Protein AF-A0A537KUT8-F1 (afdb_monomer_lite)

Structure (mmCIF, N/CA/C/O backbone):
data_AF-A0A537KUT8-F1
#
_entry.id   AF-A0A537KUT8-F1
#
loop_
_atom_site.group_PDB
_atom_site.id
_atom_site.type_symbol
_atom_site.label_atom_id
_atom_site.label_alt_id
_atom_site.label_comp_id
_atom_site.label_asym_id
_atom_site.label_entity_id
_atom_site.label_seq_id
_atom_site.pdbx_PDB_ins_code
_atom_site.Cartn_x
_atom_site.Cartn_y
_atom_site.Cartn_z
_atom_site.occupancy
_atom_site.B_iso_or_equiv
_atom_site.auth_seq_id
_atom_site.auth_comp_id
_atom_site.auth_asym_id
_atom_site.auth_atom_id
_atom_site.pdbx_PDB_model_num
ATOM 1 N N . MET A 1 1 ? -24.684 -58.514 -61.630 1.00 40.03 1 MET A N 1
ATOM 2 C CA . MET A 1 1 ? -23.338 -59.101 -61.476 1.00 40.03 1 MET A CA 1
ATOM 3 C C . MET A 1 1 ? -22.387 -57.940 -61.715 1.00 40.03 1 MET A C 1
ATOM 5 O O . MET A 1 1 ? -22.403 -57.429 -62.816 1.00 40.03 1 MET A O 1
ATOM 9 N N . ASP A 1 2 ? -21.699 -57.330 -60.767 1.00 34.03 2 ASP A N 1
ATOM 10 C CA . ASP A 1 2 ? -21.238 -57.730 -59.445 1.00 34.03 2 ASP A CA 1
ATOM 11 C C . ASP A 1 2 ? -21.016 -56.452 -58.604 1.00 34.03 2 ASP A C 1
ATOM 13 O O . ASP A 1 2 ? -20.921 -55.340 -59.123 1.00 34.03 2 ASP A O 1
ATOM 17 N N . SER A 1 3 ? -21.021 -56.663 -57.299 1.00 41.09 3 SER A N 1
ATOM 18 C CA . SER A 1 3 ? -20.908 -55.769 -56.159 1.00 41.09 3 SER A CA 1
ATOM 19 C C . SER A 1 3 ? -19.568 -55.018 -56.100 1.00 41.09 3 SER A C 1
ATOM 21 O O . SER A 1 3 ? -18.525 -55.561 -56.444 1.00 41.09 3 SER A O 1
ATOM 23 N N . GLY A 1 4 ? -19.564 -53.790 -55.570 1.00 32.56 4 GLY A N 1
ATOM 24 C CA . GLY A 1 4 ? -18.343 -53.022 -55.299 1.00 32.56 4 GLY A CA 1
ATOM 25 C C . GLY A 1 4 ? -18.516 -52.147 -54.063 1.00 32.56 4 GLY A C 1
ATOM 26 O O . GLY A 1 4 ? -19.099 -51.069 -54.119 1.00 32.56 4 GLY A O 1
ATOM 27 N N . ALA A 1 5 ? -18.064 -52.665 -52.924 1.00 37.97 5 ALA A N 1
ATOM 28 C CA . ALA A 1 5 ? -18.338 -52.169 -51.585 1.00 37.97 5 ALA A CA 1
ATOM 29 C C . ALA A 1 5 ? -17.769 -50.765 -51.290 1.00 37.97 5 ALA A C 1
ATOM 31 O O . ALA A 1 5 ? -16.597 -50.461 -51.507 1.00 37.97 5 ALA A O 1
ATOM 32 N N . SER A 1 6 ? -18.625 -49.936 -50.689 1.00 40.06 6 SER A N 1
ATOM 33 C CA . SER A 1 6 ? -18.338 -48.617 -50.123 1.00 40.06 6 SER A CA 1
ATOM 34 C C . SER A 1 6 ? -17.366 -48.712 -48.935 1.00 40.06 6 SER A C 1
ATOM 36 O O . SER A 1 6 ? -17.772 -48.998 -47.806 1.00 40.06 6 SER A O 1
ATOM 38 N N . HIS A 1 7 ? -16.091 -48.389 -49.156 1.00 36.56 7 HIS A N 1
ATOM 39 C CA . HIS A 1 7 ? -15.106 -48.204 -48.090 1.00 36.56 7 HIS A CA 1
ATOM 40 C C . HIS A 1 7 ? -15.161 -46.759 -47.559 1.00 36.56 7 HIS A C 1
ATOM 42 O O . HIS A 1 7 ? -14.507 -45.854 -48.080 1.00 36.56 7 HIS A O 1
ATOM 48 N N . ARG A 1 8 ? -15.975 -46.517 -46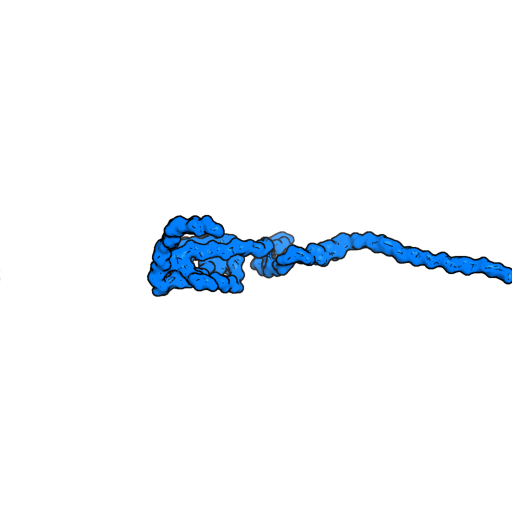.521 1.00 38.88 8 ARG A N 1
ATOM 49 C CA . ARG A 1 8 ? -15.991 -45.233 -45.798 1.00 38.88 8 ARG A CA 1
ATOM 50 C C . ARG A 1 8 ? -14.663 -45.059 -45.055 1.00 38.88 8 ARG A C 1
ATOM 52 O O . ARG A 1 8 ? -14.430 -45.715 -44.040 1.00 38.88 8 ARG A O 1
ATOM 59 N N . ARG A 1 9 ? -13.799 -44.166 -45.550 1.00 34.84 9 ARG A N 1
ATOM 60 C CA . ARG A 1 9 ? -12.588 -43.722 -44.841 1.00 34.84 9 ARG A CA 1
ATOM 61 C C . ARG A 1 9 ? -13.000 -43.090 -43.510 1.00 34.84 9 ARG A C 1
ATOM 63 O O . ARG A 1 9 ? -13.757 -42.123 -43.490 1.00 34.84 9 ARG A O 1
ATOM 70 N N . ARG A 1 10 ? -12.508 -43.642 -42.399 1.00 39.94 10 ARG A N 1
ATOM 71 C CA . ARG A 1 10 ? -12.588 -42.994 -41.085 1.00 39.94 10 ARG A CA 1
ATOM 72 C C . ARG A 1 10 ? -11.737 -41.719 -41.145 1.00 39.94 10 ARG A C 1
ATOM 74 O O . ARG A 1 10 ? -10.579 -41.827 -41.553 1.00 39.94 10 ARG A O 1
ATOM 81 N N . PRO A 1 11 ? -12.256 -40.536 -40.781 1.00 34.25 11 PRO A N 1
ATOM 82 C CA . PRO A 1 11 ? -11.412 -39.359 -40.674 1.00 34.25 11 PRO A CA 1
ATOM 83 C C . PRO A 1 11 ? -10.374 -39.608 -39.577 1.00 34.25 11 PRO A C 1
ATOM 85 O O . PRO A 1 11 ? -10.706 -40.025 -38.465 1.00 34.25 11 PRO A O 1
ATOM 88 N N . GLY A 1 12 ? -9.105 -39.435 -39.948 1.00 35.31 12 GLY A N 1
ATOM 89 C CA . GLY A 1 12 ? -7.967 -39.587 -39.058 1.00 35.31 12 GLY A CA 1
ATOM 90 C C . GLY A 1 12 ? -8.103 -38.669 -37.851 1.00 35.31 12 GLY A C 1
ATOM 91 O O . GLY A 1 12 ? -8.516 -37.517 -37.965 1.00 35.31 12 GLY A O 1
ATOM 92 N N . ARG A 1 13 ? -7.754 -39.210 -36.685 1.00 45.78 13 ARG A N 1
ATOM 93 C CA . 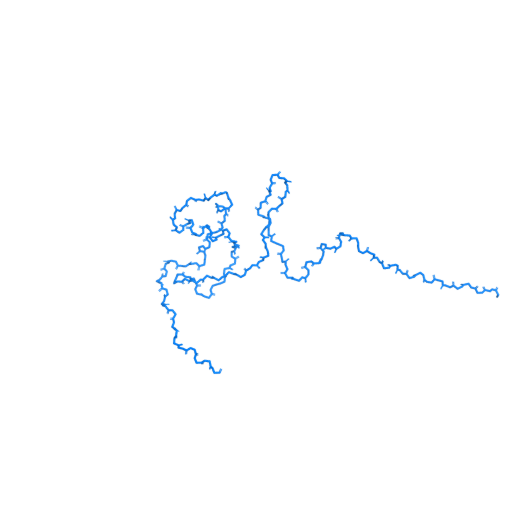ARG A 1 13 ? -7.538 -38.465 -35.449 1.00 45.78 13 ARG A CA 1
ATOM 94 C C . ARG A 1 13 ? -6.460 -37.418 -35.733 1.00 45.78 13 ARG A C 1
ATOM 96 O O . ARG A 1 13 ? -5.291 -37.773 -35.850 1.00 45.78 13 ARG A O 1
ATOM 103 N N . ALA A 1 14 ? -6.872 -36.165 -35.911 1.00 40.41 14 ALA A N 1
ATOM 104 C CA . ALA A 1 14 ? -5.956 -35.043 -36.025 1.00 40.41 14 ALA A CA 1
ATOM 105 C C . ALA A 1 14 ? -5.105 -35.005 -34.749 1.00 40.41 14 ALA A C 1
ATOM 107 O O . ALA A 1 14 ? -5.627 -34.866 -33.642 1.00 40.41 14 ALA A O 1
ATOM 108 N N . LEU A 1 15 ? -3.801 -35.221 -34.906 1.00 44.81 15 LEU A N 1
ATOM 109 C CA . LEU A 1 15 ? -2.817 -34.838 -33.906 1.00 44.81 15 LEU A CA 1
ATOM 110 C C . LEU A 1 15 ? -2.853 -33.312 -33.870 1.00 44.81 15 LEU A C 1
ATOM 112 O O . LEU A 1 15 ? -2.551 -32.673 -34.877 1.00 44.81 15 LEU A O 1
ATOM 116 N N . ALA A 1 16 ? -3.315 -32.755 -32.753 1.00 38.66 16 ALA A N 1
ATOM 117 C CA . ALA A 1 16 ? -3.291 -31.321 -32.520 1.00 38.66 16 ALA A CA 1
ATOM 118 C C . ALA A 1 16 ? -1.849 -30.830 -32.708 1.00 38.66 16 ALA A C 1
ATOM 120 O O . ALA A 1 16 ? -0.928 -31.342 -32.074 1.00 38.66 16 ALA A O 1
ATOM 121 N N . SER A 1 17 ? -1.651 -29.898 -33.635 1.00 44.44 17 SER A N 1
ATOM 122 C CA . SER A 1 17 ? -0.387 -29.183 -33.787 1.00 44.44 17 SER A CA 1
ATOM 123 C C . SER A 1 17 ? -0.104 -28.369 -32.524 1.00 44.44 17 SER A C 1
ATOM 125 O O . SER A 1 17 ? -1.044 -27.837 -31.939 1.00 44.44 17 SER A O 1
ATOM 127 N N . ASP A 1 18 ? 1.168 -28.190 -32.164 1.00 42.66 18 ASP A N 1
ATOM 128 C CA . ASP A 1 18 ? 1.631 -27.429 -30.984 1.00 42.66 18 ASP A CA 1
ATOM 129 C C . ASP A 1 18 ? 1.043 -26.004 -30.847 1.00 42.66 18 ASP A C 1
ATOM 131 O O . ASP A 1 18 ? 1.073 -25.424 -29.764 1.00 42.66 18 ASP A O 1
ATOM 135 N N . GLY A 1 19 ? 0.444 -25.444 -31.906 1.00 43.22 19 GLY A N 1
ATOM 136 C CA . GLY A 1 19 ? -0.304 -24.181 -31.865 1.00 43.22 19 GLY A CA 1
ATOM 137 C C . GLY A 1 19 ? -1.676 -24.241 -31.174 1.00 43.22 19 GLY A C 1
ATOM 138 O O . GLY A 1 19 ? -2.221 -23.197 -30.829 1.00 43.22 19 GLY A O 1
ATOM 139 N N . ASP A 1 20 ? -2.232 -25.429 -30.926 1.00 40.38 20 ASP A N 1
ATOM 140 C CA . ASP A 1 20 ? -3.570 -25.610 -30.333 1.00 40.38 20 ASP A CA 1
ATOM 141 C C . ASP A 1 20 ? -3.547 -25.551 -28.787 1.00 40.38 20 ASP A C 1
ATOM 143 O O . ASP A 1 20 ? -4.580 -25.514 -28.115 1.00 40.38 20 ASP A O 1
ATOM 147 N N . LEU A 1 21 ? -2.347 -25.497 -28.192 1.00 44.22 21 LEU A N 1
ATOM 148 C CA . LEU A 1 21 ? -2.153 -25.398 -26.741 1.00 44.22 21 LEU A CA 1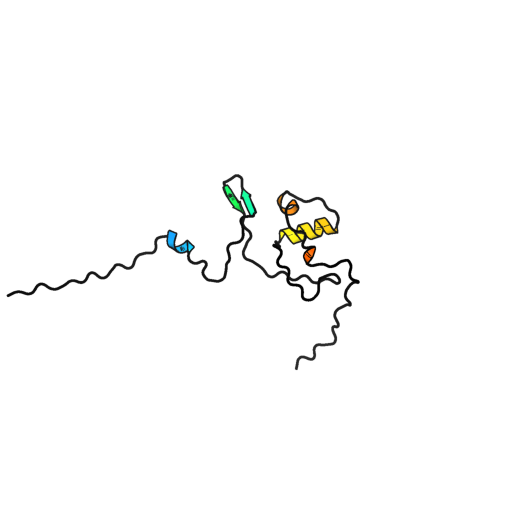
ATOM 149 C C . LEU A 1 21 ? -2.361 -23.974 -26.201 1.00 44.22 21 LEU A C 1
ATOM 151 O O . LEU A 1 21 ? -2.592 -23.806 -25.003 1.00 44.22 21 LEU A O 1
ATOM 155 N N . HIS A 1 22 ? -2.384 -22.953 -27.066 1.00 44.78 22 HIS A N 1
ATOM 156 C CA . HIS A 1 22 ? -2.707 -21.573 -26.673 1.00 44.78 22 HIS A CA 1
ATOM 157 C C . HIS A 1 22 ? -4.170 -21.393 -26.226 1.00 44.78 22 HIS A C 1
ATOM 159 O O . HIS A 1 22 ? -4.525 -20.362 -25.658 1.00 44.78 22 HIS A O 1
ATOM 165 N N . HIS A 1 23 ? -5.028 -22.396 -26.434 1.00 38.50 23 HIS A N 1
ATOM 166 C CA . HIS A 1 23 ? -6.448 -22.352 -26.075 1.00 38.50 23 HIS A CA 1
ATOM 167 C C . HIS A 1 23 ? -6.777 -23.058 -24.747 1.00 38.50 23 HIS A C 1
ATOM 169 O O . HIS A 1 23 ? -7.924 -23.017 -24.289 1.00 38.50 23 HIS A O 1
ATOM 175 N N . LEU A 1 24 ? -5.780 -23.664 -24.084 1.00 43.00 24 LEU A N 1
ATOM 176 C CA . LEU A 1 24 ? -5.935 -24.355 -22.796 1.00 43.00 24 LEU A CA 1
ATOM 177 C C . LEU A 1 24 ? -5.845 -23.425 -21.568 1.00 43.00 24 LEU A C 1
ATOM 179 O O . LEU A 1 24 ? -5.746 -23.901 -20.442 1.00 43.00 24 LEU A O 1
ATOM 183 N N . GLY A 1 25 ? -6.003 -22.108 -21.736 1.00 44.03 25 GLY A N 1
ATOM 184 C CA . GLY A 1 25 ? -6.203 -21.148 -20.632 1.00 44.03 25 GLY A CA 1
ATOM 185 C C . GLY A 1 25 ? -7.558 -21.266 -19.903 1.00 44.03 25 GLY A C 1
ATOM 186 O O . GLY A 1 25 ? -7.943 -20.389 -19.132 1.00 44.03 25 GLY A O 1
ATOM 187 N N . ARG A 1 26 ? -8.324 -22.341 -20.132 1.00 54.97 26 ARG A N 1
ATOM 188 C CA . ARG A 1 26 ? -9.761 -22.463 -19.808 1.00 54.97 26 ARG A CA 1
ATOM 189 C C . ARG A 1 26 ? -10.084 -22.736 -18.327 1.00 54.97 26 ARG A C 1
ATOM 191 O O . ARG A 1 26 ? -11.208 -23.108 -18.017 1.00 54.97 26 ARG A O 1
ATOM 198 N N . LEU A 1 27 ? -9.158 -22.537 -17.391 1.00 52.78 27 LEU A N 1
ATOM 199 C CA . LEU A 1 27 ? -9.432 -22.714 -15.956 1.00 52.78 27 LEU A CA 1
ATOM 200 C C . LEU A 1 27 ? -8.988 -21.499 -15.119 1.00 52.78 27 LEU A C 1
ATOM 202 O O . LEU A 1 27 ? -8.253 -21.659 -14.159 1.00 52.78 27 LEU A O 1
ATOM 206 N N . GLY A 1 28 ? -9.448 -20.286 -15.468 1.00 49.81 28 GLY A N 1
ATOM 207 C CA . GLY A 1 28 ? -9.535 -19.156 -14.514 1.00 49.81 28 GLY A CA 1
ATOM 208 C C . GLY A 1 28 ? -8.612 -17.940 -14.714 1.00 49.81 28 GLY A C 1
ATOM 209 O O . GLY A 1 28 ? -8.569 -17.074 -13.843 1.00 49.81 28 GLY A O 1
ATOM 210 N N . TRP A 1 29 ? -7.899 -17.834 -15.836 1.00 53.53 29 TRP A N 1
ATOM 211 C CA . TRP A 1 29 ? -6.700 -16.993 -15.969 1.00 53.53 29 TRP A CA 1
ATOM 212 C C . TRP A 1 29 ? -6.882 -15.847 -16.980 1.00 53.53 29 TRP A C 1
ATOM 214 O O . TRP A 1 29 ? -6.484 -15.970 -18.132 1.00 53.53 29 TRP A O 1
ATOM 224 N N . LEU A 1 30 ? -7.513 -14.731 -16.589 1.00 62.03 30 LEU A N 1
ATOM 225 C CA . LEU A 1 30 ? -7.486 -13.517 -17.421 1.00 62.03 30 LEU A CA 1
ATOM 226 C C . LEU A 1 30 ? -6.021 -13.086 -17.596 1.00 62.03 30 LEU A C 1
ATOM 228 O O . LEU A 1 30 ? -5.354 -12.832 -16.589 1.00 62.03 30 LEU A O 1
ATOM 232 N N . ASP A 1 31 ? -5.540 -12.999 -18.836 1.00 61.97 31 ASP A N 1
ATOM 233 C CA . ASP A 1 31 ? -4.157 -12.611 -19.103 1.00 61.97 31 ASP A CA 1
ATOM 234 C C . ASP A 1 31 ? -3.874 -11.218 -18.522 1.00 61.97 31 ASP A C 1
ATOM 236 O O . ASP A 1 31 ? -4.576 -10.250 -18.841 1.00 61.97 31 ASP A O 1
ATOM 240 N N . PRO A 1 32 ? -2.868 -11.084 -17.647 1.00 65.69 32 PRO A N 1
ATOM 241 C CA . PRO A 1 32 ? -2.508 -9.795 -17.094 1.00 65.69 32 PRO A CA 1
ATOM 242 C C . PRO A 1 32 ? -1.971 -8.861 -18.187 1.00 65.69 32 PRO A C 1
ATOM 244 O O . PRO A 1 32 ? -1.353 -9.318 -19.163 1.00 65.69 32 PRO A O 1
ATOM 247 N N . PRO A 1 33 ? -2.183 -7.541 -18.024 1.00 70.12 33 PRO A N 1
ATOM 248 C CA . PRO A 1 33 ? -1.681 -6.556 -18.969 1.00 70.12 33 PRO A CA 1
ATOM 249 C C . PRO A 1 33 ? -0.157 -6.646 -19.098 1.00 70.12 33 PRO A C 1
ATOM 251 O O . PRO A 1 33 ? 0.546 -7.040 -18.161 1.00 70.12 33 PRO A O 1
ATOM 254 N N . ASN A 1 34 ? 0.347 -6.268 -20.276 1.00 69.62 34 ASN A N 1
ATOM 255 C CA . ASN A 1 34 ? 1.774 -6.022 -20.442 1.00 69.62 34 ASN A CA 1
ATOM 256 C C . ASN A 1 34 ? 2.197 -4.873 -19.527 1.00 69.62 34 ASN A C 1
ATOM 258 O O . ASN A 1 34 ? 1.511 -3.854 -19.500 1.00 69.62 34 ASN A O 1
ATOM 262 N N . VAL A 1 35 ? 3.317 -5.030 -18.830 1.00 72.19 35 VAL A N 1
ATOM 263 C CA . VAL A 1 35 ? 3.835 -4.013 -17.911 1.00 72.19 35 VAL A CA 1
ATOM 264 C C . VAL A 1 35 ? 5.048 -3.320 -18.519 1.00 72.19 35 VAL A C 1
ATOM 266 O O . VAL A 1 35 ? 5.098 -2.097 -18.556 1.00 72.19 35 VAL A O 1
ATOM 269 N N . GLU A 1 36 ? 5.998 -4.088 -19.051 1.00 68.75 36 GLU A N 1
ATOM 270 C CA . GLU A 1 36 ? 7.211 -3.571 -19.691 1.00 68.75 36 GLU A CA 1
ATOM 271 C C . GLU A 1 36 ? 7.755 -4.592 -20.702 1.00 68.75 36 GLU A C 1
ATOM 273 O O . GLU A 1 36 ? 7.445 -5.783 -20.645 1.00 68.75 36 GLU A O 1
ATOM 278 N N . THR A 1 37 ? 8.549 -4.125 -21.665 1.00 74.25 37 THR A N 1
ATOM 279 C CA . THR A 1 37 ? 9.255 -4.990 -22.626 1.00 74.25 37 THR A CA 1
ATOM 280 C C . THR A 1 37 ? 10.749 -4.789 -22.428 1.00 74.25 37 THR A C 1
ATOM 282 O O . THR A 1 37 ? 11.222 -3.653 -22.430 1.00 74.25 37 THR A O 1
ATOM 285 N N . TRP A 1 38 ? 11.477 -5.880 -22.215 1.00 69.56 38 TRP A N 1
ATOM 286 C CA . TRP A 1 38 ? 12.915 -5.871 -21.984 1.00 69.56 38 TRP A CA 1
ATOM 287 C C . TRP A 1 38 ? 13.693 -5.635 -23.284 1.00 69.56 38 TRP A C 1
ATOM 289 O O . TRP A 1 38 ? 13.158 -5.729 -24.390 1.00 69.56 38 TRP A O 1
ATOM 299 N N . VAL A 1 39 ? 14.988 -5.338 -23.147 1.00 73.31 39 VAL A N 1
ATOM 300 C CA . VAL A 1 39 ? 15.891 -5.004 -24.266 1.00 73.31 39 VAL A CA 1
ATOM 301 C C . VAL A 1 39 ? 16.052 -6.166 -25.258 1.00 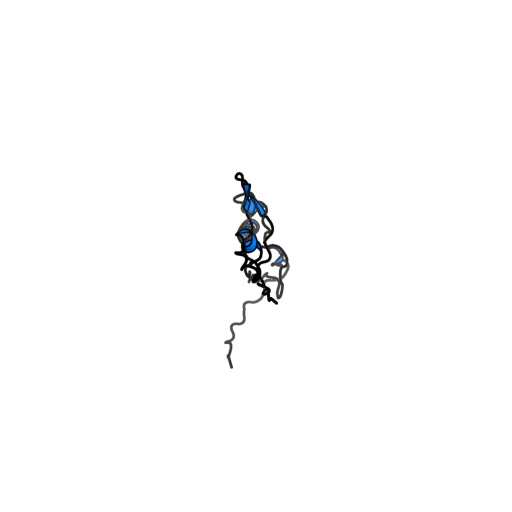73.31 39 VAL A C 1
ATOM 303 O O . VAL A 1 39 ? 16.302 -5.942 -26.437 1.00 73.31 39 VAL A O 1
ATOM 306 N N . ASP A 1 40 ? 15.874 -7.405 -24.798 1.00 81.12 40 ASP A N 1
ATOM 307 C CA . ASP A 1 40 ? 15.901 -8.623 -25.618 1.00 81.12 40 ASP A CA 1
ATOM 308 C C . ASP A 1 40 ? 14.564 -8.918 -26.331 1.00 81.12 40 ASP A C 1
ATOM 310 O O . ASP A 1 40 ? 14.433 -9.932 -27.015 1.00 81.12 40 ASP A O 1
ATOM 314 N N . GLY A 1 41 ? 13.564 -8.041 -26.179 1.00 71.56 41 GLY A N 1
ATOM 315 C CA . GLY A 1 41 ? 12.218 -8.215 -26.722 1.00 71.56 41 GLY A CA 1
ATOM 316 C C . GLY A 1 41 ? 11.326 -9.145 -25.896 1.00 71.56 41 GLY A C 1
ATOM 317 O O . GLY A 1 41 ? 10.165 -9.346 -26.259 1.00 71.56 41 GLY A O 1
ATOM 318 N N . SER A 1 42 ? 11.824 -9.700 -24.785 1.00 73.50 42 SER A N 1
ATOM 319 C CA . SER A 1 42 ? 11.000 -10.469 -23.861 1.00 73.50 42 SER A CA 1
ATOM 320 C C . SER A 1 42 ? 10.049 -9.548 -23.103 1.00 73.50 42 SER A C 1
ATOM 322 O O . SER A 1 42 ? 10.334 -8.387 -22.805 1.00 73.50 42 SER A O 1
ATOM 324 N N . GLN A 1 43 ? 8.863 -10.062 -22.809 1.00 67.38 43 GLN A N 1
ATOM 325 C CA . GLN A 1 43 ? 7.808 -9.283 -22.191 1.00 67.38 43 GLN A CA 1
ATOM 326 C C . GLN A 1 43 ? 7.753 -9.542 -20.685 1.00 67.38 43 GLN A C 1
ATOM 328 O O . GLN A 1 43 ? 7.643 -10.693 -20.262 1.00 67.38 43 GLN A O 1
ATOM 333 N N . PHE A 1 44 ? 7.730 -8.487 -19.872 1.00 72.31 44 PHE A N 1
ATOM 334 C CA . PHE A 1 44 ? 7.329 -8.594 -18.474 1.00 72.31 44 PHE A CA 1
ATOM 335 C C . PHE A 1 44 ? 5.812 -8.446 -18.359 1.00 72.31 44 PHE A C 1
ATOM 337 O O . PHE A 1 44 ? 5.212 -7.432 -18.728 1.00 72.31 44 PHE A O 1
ATOM 344 N N . ARG A 1 45 ? 5.178 -9.476 -17.810 1.00 75.50 45 ARG A N 1
A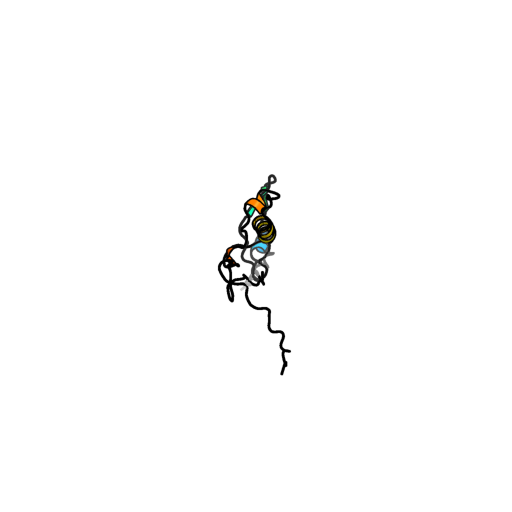TOM 345 C CA . ARG A 1 45 ? 3.754 -9.482 -17.477 1.00 75.50 45 ARG A CA 1
ATOM 346 C C . ARG A 1 45 ? 3.612 -9.682 -15.980 1.00 75.50 45 ARG A C 1
ATOM 348 O O . ARG A 1 45 ? 4.454 -10.336 -15.362 1.00 75.50 45 ARG A O 1
ATOM 355 N N . TYR A 1 46 ? 2.526 -9.171 -15.402 1.00 82.25 46 TYR A N 1
ATOM 356 C CA . TYR A 1 46 ? 2.167 -9.622 -14.061 1.00 82.25 46 TYR A CA 1
ATOM 357 C C . TYR A 1 46 ? 1.924 -11.133 -14.064 1.00 82.25 46 TYR A C 1
ATOM 359 O O . TYR A 1 46 ? 1.625 -11.739 -15.091 1.00 82.25 46 TYR A O 1
ATOM 367 N N . GLY A 1 47 ? 2.080 -11.745 -12.896 1.00 82.38 47 GLY A N 1
ATOM 368 C CA . GLY A 1 47 ? 1.642 -13.113 -12.693 1.00 82.38 47 GLY A CA 1
ATOM 369 C C . GLY A 1 47 ? 0.121 -13.205 -12.598 1.00 82.38 47 GLY A C 1
ATOM 370 O O . GLY A 1 47 ? -0.634 -12.253 -12.805 1.00 82.38 47 GLY A O 1
ATOM 371 N N . THR A 1 48 ? -0.326 -14.387 -12.221 1.00 84.88 48 THR A N 1
ATOM 372 C CA . THR A 1 48 ? -1.727 -14.680 -11.946 1.00 84.88 48 THR A CA 1
ATOM 373 C C . THR A 1 48 ? -2.223 -13.846 -10.767 1.00 84.88 48 THR A C 1
ATOM 375 O O . THR A 1 48 ? -1.465 -13.592 -9.830 1.00 84.88 48 THR A O 1
ATOM 378 N N . ARG A 1 49 ? -3.494 -13.428 -10.781 1.00 88.25 49 ARG A N 1
ATOM 379 C CA . ARG A 1 49 ? -4.050 -12.606 -9.694 1.00 88.25 49 ARG A CA 1
ATOM 380 C C . ARG A 1 49 ? -4.001 -13.359 -8.363 1.00 88.25 49 ARG A C 1
ATOM 382 O O . ARG A 1 49 ? -4.350 -14.535 -8.302 1.00 88.25 49 ARG A O 1
ATOM 389 N N . VAL A 1 50 ? -3.616 -12.653 -7.303 1.00 90.81 50 VAL A N 1
ATOM 390 C CA . VAL A 1 50 ? -3.586 -13.157 -5.924 1.00 90.81 50 VAL A CA 1
ATOM 391 C C . VAL A 1 50 ? -4.481 -12.304 -5.032 1.00 90.81 50 VAL A C 1
ATOM 393 O O . VAL A 1 50 ? -4.715 -11.128 -5.314 1.00 90.81 50 VAL A O 1
ATOM 396 N N . GLY A 1 51 ? -4.996 -12.900 -3.957 1.00 92.75 51 GLY A N 1
ATOM 397 C CA . GLY A 1 51 ? -5.731 -12.155 -2.940 1.00 92.75 51 GLY A CA 1
ATOM 398 C C . GLY A 1 51 ? -4.800 -11.216 -2.173 1.00 92.75 51 GLY A C 1
ATOM 399 O O . GLY A 1 51 ? -3.729 -11.629 -1.735 1.00 92.75 51 GLY A O 1
ATOM 400 N N . CYS A 1 52 ? -5.225 -9.968 -1.988 1.00 93.56 52 CYS A N 1
ATOM 401 C CA . CYS A 1 52 ? -4.560 -8.990 -1.134 1.00 93.56 52 CYS A CA 1
ATOM 402 C C . CYS A 1 52 ? -5.554 -8.524 -0.066 1.00 93.56 52 CYS A C 1
ATOM 404 O O . CYS A 1 52 ? -6.657 -8.089 -0.397 1.00 93.56 52 CYS A O 1
ATOM 406 N N . LEU A 1 53 ? -5.174 -8.646 1.207 1.00 95.50 53 LEU A N 1
ATOM 407 C CA . LEU A 1 53 ? -5.967 -8.181 2.340 1.00 95.50 53 LEU A CA 1
ATOM 408 C C . LEU A 1 53 ? -5.193 -7.089 3.074 1.00 95.50 53 LEU A C 1
ATOM 410 O O . LEU A 1 53 ? -4.070 -7.317 3.519 1.00 95.50 53 LEU A O 1
ATOM 414 N N . VAL A 1 54 ? -5.819 -5.924 3.230 1.00 95.19 54 VAL A N 1
ATOM 415 C CA . VAL A 1 54 ? -5.248 -4.788 3.956 1.00 95.19 54 VAL A CA 1
ATOM 416 C C . VAL A 1 54 ? -5.918 -4.688 5.322 1.00 95.19 54 VAL A C 1
ATOM 418 O O . VAL A 1 54 ? -7.127 -4.485 5.420 1.00 95.19 54 VAL A O 1
ATOM 421 N N . LEU A 1 55 ? -5.123 -4.836 6.382 1.00 94.19 55 LEU A N 1
ATOM 422 C CA . LEU A 1 55 ? -5.564 -4.719 7.771 1.00 94.19 55 LEU A CA 1
ATOM 423 C C . LEU A 1 55 ? -4.813 -3.564 8.431 1.00 94.19 55 LEU A C 1
ATOM 425 O O . LEU A 1 55 ? -3.596 -3.613 8.582 1.00 94.19 55 LEU A O 1
ATOM 429 N N . SER A 1 56 ? -5.537 -2.515 8.811 1.00 94.44 56 SER A N 1
ATOM 430 C CA . SER A 1 56 ? -4.969 -1.335 9.465 1.00 94.44 56 SER A CA 1
ATOM 431 C C . SER A 1 56 ? -6.056 -0.580 10.234 1.00 94.44 56 SER A C 1
ATOM 433 O O . SER A 1 56 ? -7.215 -0.613 9.810 1.00 94.44 56 SER A O 1
ATOM 435 N N . PRO A 1 57 ? -5.713 0.152 11.313 1.00 95.69 57 PRO A N 1
ATOM 436 C CA . PRO A 1 57 ? -6.628 1.096 11.949 1.00 95.69 57 PRO A CA 1
ATOM 437 C C . PRO A 1 57 ? -7.191 2.153 10.988 1.00 95.69 57 PRO A C 1
ATOM 439 O O . PRO A 1 57 ? -8.286 2.655 11.221 1.00 95.69 57 PRO A O 1
ATOM 442 N N . TYR A 1 58 ? -6.464 2.462 9.912 1.00 96.38 58 TYR A N 1
ATOM 443 C CA . TYR A 1 58 ? -6.846 3.444 8.893 1.00 96.38 58 TYR A CA 1
ATOM 444 C C . TYR A 1 58 ? -7.328 2.804 7.585 1.00 96.38 58 TYR A C 1
ATOM 446 O O . TYR A 1 58 ? -7.581 3.511 6.612 1.00 96.38 58 TYR A O 1
ATOM 454 N N . ALA A 1 59 ? -7.440 1.474 7.520 1.00 96.38 59 ALA A N 1
ATOM 455 C CA . ALA A 1 59 ? -7.979 0.819 6.334 1.00 96.38 59 ALA A CA 1
ATOM 456 C C . ALA A 1 59 ? -9.467 1.159 6.168 1.00 96.38 59 ALA A C 1
ATOM 458 O O . ALA A 1 59 ? -10.228 1.213 7.140 1.00 96.38 59 ALA A O 1
ATOM 459 N N . ARG A 1 60 ? -9.909 1.344 4.923 1.00 95.12 60 ARG A N 1
ATOM 460 C CA . ARG A 1 60 ? -11.332 1.520 4.615 1.00 95.12 60 ARG A CA 1
ATOM 461 C C . ARG A 1 60 ? -12.093 0.226 4.917 1.00 95.12 60 ARG A C 1
ATOM 463 O O . ARG A 1 60 ? -11.775 -0.839 4.389 1.00 95.12 60 ARG A O 1
ATOM 470 N N . ARG A 1 61 ? -13.122 0.298 5.766 1.00 93.19 61 ARG A N 1
ATOM 471 C CA . ARG A 1 61 ? -13.910 -0.883 6.165 1.00 93.19 61 ARG A CA 1
ATOM 472 C C . ARG A 1 61 ? -14.798 -1.384 5.027 1.00 93.19 61 ARG A C 1
ATOM 474 O O . ARG A 1 61 ? -15.482 -0.597 4.384 1.00 93.19 61 ARG A O 1
ATOM 481 N N . GLY A 1 62 ? -14.822 -2.704 4.822 1.00 93.00 62 GLY A N 1
ATOM 482 C CA . GLY A 1 62 ? -15.674 -3.350 3.812 1.00 93.00 62 GLY A CA 1
ATOM 483 C C . GLY A 1 62 ? -15.364 -2.929 2.371 1.00 93.00 62 GLY A C 1
ATOM 484 O O . GLY A 1 62 ? -16.192 -3.116 1.483 1.00 93.00 62 GLY A O 1
ATOM 485 N N . TYR A 1 63 ? -14.195 -2.330 2.144 1.00 95.88 63 TYR A N 1
ATOM 486 C CA . TYR A 1 63 ? -13.803 -1.791 0.854 1.00 95.88 63 TYR A CA 1
ATOM 487 C C . TYR A 1 63 ? -13.112 -2.859 0.003 1.00 95.88 63 TYR A C 1
ATOM 489 O O . TYR A 1 63 ? -12.212 -3.557 0.463 1.00 95.88 63 TYR A O 1
ATOM 497 N N . ILE A 1 64 ? -13.540 -2.967 -1.255 1.00 96.31 64 ILE A N 1
ATOM 498 C CA . ILE A 1 64 ? -12.911 -3.814 -2.270 1.00 96.31 64 ILE A CA 1
ATOM 499 C C . ILE A 1 64 ? -12.284 -2.879 -3.298 1.00 96.31 64 ILE A C 1
ATOM 501 O O . ILE A 1 64 ? -13.001 -2.290 -4.119 1.00 96.31 64 ILE A O 1
ATOM 505 N N . SER A 1 65 ? -10.957 -2.753 -3.243 1.00 94.62 65 SER A N 1
ATOM 506 C CA . SER A 1 65 ? -10.209 -1.998 -4.244 1.00 94.62 65 SER A CA 1
ATOM 507 C C . SER A 1 65 ? -10.366 -2.642 -5.622 1.00 94.62 65 SER A C 1
ATOM 509 O O . SER A 1 65 ? -10.346 -3.865 -5.775 1.00 94.62 65 SER A O 1
ATOM 511 N N . ARG A 1 66 ? -10.561 -1.793 -6.632 1.00 93.56 66 ARG A N 1
ATOM 512 C CA . ARG A 1 66 ? -10.602 -2.169 -8.055 1.00 93.56 66 ARG A CA 1
ATOM 513 C C . ARG A 1 66 ? -9.381 -1.650 -8.815 1.00 93.56 66 ARG A C 1
ATOM 515 O O . ARG A 1 66 ? -9.317 -1.816 -10.031 1.00 93.56 66 ARG A O 1
ATOM 522 N N . VAL A 1 67 ? -8.452 -1.012 -8.105 1.00 92.75 67 VAL A N 1
ATOM 523 C CA . VAL A 1 67 ? -7.193 -0.514 -8.654 1.00 92.75 67 VAL A CA 1
ATOM 524 C C . VAL A 1 67 ? -6.261 -1.701 -8.914 1.00 92.75 67 VAL A C 1
ATOM 526 O O . VAL A 1 67 ? -6.365 -2.754 -8.279 1.00 92.75 67 VAL A O 1
ATOM 529 N N . LEU A 1 68 ? -5.392 -1.564 -9.915 1.00 91.06 68 LEU A N 1
ATOM 530 C CA . LEU A 1 68 ? -4.399 -2.579 -10.233 1.00 91.06 68 LEU A CA 1
ATOM 531 C C . LEU A 1 68 ? -3.250 -2.513 -9.225 1.00 91.06 68 LEU A C 1
ATOM 533 O O . LEU A 1 68 ? -2.349 -1.690 -9.358 1.00 91.06 68 LEU A O 1
ATOM 537 N N . HIS A 1 69 ? -3.266 -3.441 -8.274 1.00 92.81 69 HIS A N 1
ATOM 538 C CA . HIS A 1 69 ? -2.194 -3.616 -7.299 1.00 92.81 69 HIS A CA 1
ATOM 539 C C . HIS A 1 69 ? -1.282 -4.773 -7.686 1.00 92.81 69 HIS A C 1
ATOM 541 O O . HIS A 1 69 ? -1.735 -5.818 -8.161 1.00 92.81 69 HIS A O 1
ATOM 547 N N . SER A 1 70 ? 0.014 -4.602 -7.449 1.00 92.19 70 SER A N 1
ATOM 548 C CA . SER A 1 70 ? 1.023 -5.645 -7.641 1.00 92.19 70 SER A CA 1
ATOM 549 C C . SER A 1 70 ? 1.909 -5.772 -6.404 1.00 92.19 70 SER A C 1
ATOM 551 O O . SER A 1 70 ? 1.859 -4.940 -5.505 1.00 92.19 70 SER A O 1
ATOM 553 N N . HIS A 1 71 ? 2.782 -6.778 -6.354 1.00 92.00 71 HIS A N 1
ATOM 554 C CA . HIS A 1 71 ? 3.766 -6.882 -5.267 1.00 92.00 71 HIS A CA 1
ATOM 555 C C . HIS A 1 71 ? 4.673 -5.648 -5.157 1.00 92.00 71 HIS A C 1
ATOM 557 O O . HIS A 1 71 ? 5.121 -5.310 -4.065 1.00 92.00 71 HIS A O 1
ATOM 563 N N . VAL A 1 72 ? 4.913 -4.956 -6.273 1.00 93.50 72 VAL A N 1
ATOM 564 C CA . VAL A 1 72 ? 5.697 -3.717 -6.292 1.00 93.50 72 VAL A CA 1
ATOM 565 C C . VAL A 1 72 ? 4.933 -2.573 -5.620 1.00 93.50 72 VAL A C 1
ATOM 567 O O . VAL A 1 72 ? 5.552 -1.724 -4.989 1.00 93.50 72 VAL A O 1
ATOM 570 N N . SER A 1 73 ? 3.597 -2.594 -5.652 1.00 94.69 73 SER A N 1
ATOM 571 C CA . SER A 1 73 ? 2.763 -1.592 -4.981 1.00 94.69 73 SER A CA 1
ATOM 572 C C . SER A 1 73 ? 2.967 -1.573 -3.465 1.00 94.69 73 SER A C 1
ATOM 574 O O . SER A 1 73 ? 2.894 -0.519 -2.845 1.00 94.69 73 SER A O 1
ATOM 576 N N . LEU A 1 74 ? 3.319 -2.713 -2.857 1.00 94.06 74 LEU A N 1
ATOM 577 C CA . LEU A 1 74 ? 3.679 -2.767 -1.438 1.00 94.06 74 LEU A CA 1
ATOM 578 C C . LEU A 1 74 ? 5.000 -2.037 -1.151 1.00 94.06 74 LEU A C 1
ATOM 580 O O . LEU A 1 74 ? 5.130 -1.364 -0.131 1.00 94.06 74 LEU A O 1
ATOM 584 N N . VAL A 1 75 ? 5.981 -2.168 -2.049 1.00 94.88 75 VAL A N 1
ATOM 585 C CA . VAL A 1 75 ? 7.258 -1.447 -1.941 1.00 94.88 75 VAL A CA 1
ATOM 586 C C . VAL A 1 75 ? 7.004 0.047 -2.088 1.00 94.88 75 VAL A C 1
ATOM 588 O O . VAL A 1 75 ? 7.421 0.821 -1.230 1.00 94.88 75 VAL A O 1
ATOM 591 N N . LYS A 1 76 ? 6.220 0.429 -3.100 1.00 95.25 76 LYS A N 1
ATOM 592 C CA . LYS A 1 76 ? 5.815 1.814 -3.329 1.00 95.25 76 LYS A CA 1
ATOM 593 C C . LYS A 1 76 ? 5.070 2.415 -2.138 1.00 95.25 76 LYS A C 1
ATOM 595 O O . LYS A 1 76 ? 5.354 3.539 -1.743 1.00 95.25 76 LYS A O 1
ATOM 600 N N . PHE A 1 77 ? 4.164 1.661 -1.521 1.00 95.12 77 PHE A N 1
ATOM 601 C CA . PHE A 1 77 ? 3.475 2.077 -0.302 1.00 95.12 77 PHE A CA 1
ATOM 602 C C . PHE A 1 77 ? 4.460 2.411 0.831 1.00 95.12 77 PHE A C 1
ATOM 604 O O . PHE A 1 77 ? 4.331 3.455 1.477 1.00 95.12 77 PHE A O 1
ATOM 611 N N . CYS A 1 78 ? 5.468 1.562 1.061 1.00 94.69 78 CYS A N 1
ATOM 612 C CA . CYS A 1 78 ? 6.521 1.829 2.042 1.00 94.69 78 CYS A CA 1
ATOM 613 C C . CYS A 1 78 ? 7.338 3.073 1.668 1.00 94.69 78 CYS A C 1
ATOM 615 O O . CYS A 1 78 ? 7.577 3.920 2.526 1.00 94.69 78 CYS A O 1
ATOM 617 N N . GLU A 1 79 ? 7.734 3.211 0.402 1.00 96.00 79 GLU A N 1
ATOM 618 C CA . GLU A 1 79 ? 8.460 4.388 -0.085 1.00 96.00 79 GLU A CA 1
ATOM 619 C C . GLU A 1 79 ? 7.681 5.677 0.185 1.00 96.00 79 GLU A C 1
ATOM 621 O O . GLU A 1 79 ? 8.213 6.594 0.807 1.00 96.00 79 GLU A O 1
ATOM 626 N N . THR A 1 80 ? 6.402 5.719 -0.196 1.00 94.19 80 THR A N 1
ATOM 627 C CA . THR A 1 80 ? 5.527 6.875 0.026 1.00 94.19 80 THR A CA 1
ATOM 628 C C . THR A 1 80 ? 5.330 7.157 1.517 1.00 94.19 80 THR A C 1
ATOM 630 O O . THR A 1 80 ? 5.409 8.308 1.940 1.00 94.19 80 THR A O 1
ATOM 633 N N . THR A 1 81 ? 5.120 6.122 2.335 1.00 92.88 81 THR A N 1
ATOM 634 C CA . THR A 1 81 ? 4.859 6.274 3.778 1.00 92.88 81 THR A CA 1
ATOM 635 C C . THR A 1 81 ? 6.076 6.800 4.539 1.00 92.88 81 THR A C 1
ATOM 637 O O . THR A 1 81 ? 5.931 7.613 5.450 1.00 92.88 81 THR A O 1
ATOM 640 N N . PHE A 1 82 ? 7.278 6.347 4.177 1.00 94.38 82 PHE A N 1
ATOM 641 C CA . PHE A 1 82 ? 8.521 6.724 4.854 1.00 94.38 82 PHE A CA 1
ATOM 642 C C . PHE A 1 82 ? 9.288 7.852 4.146 1.00 94.38 82 PHE A C 1
ATOM 644 O O . PHE A 1 82 ? 10.336 8.269 4.636 1.00 94.38 82 PHE A O 1
ATOM 651 N N . GLY A 1 83 ? 8.782 8.359 3.018 1.00 94.81 83 GLY A N 1
ATOM 652 C CA . GLY A 1 83 ? 9.432 9.410 2.233 1.00 94.81 83 GLY A CA 1
ATOM 653 C C . GLY A 1 83 ? 10.746 8.963 1.584 1.00 94.81 83 GLY A C 1
ATOM 654 O O . GLY A 1 83 ? 11.691 9.747 1.512 1.00 94.81 83 GLY A O 1
ATOM 655 N N . LEU A 1 84 ? 10.834 7.701 1.157 1.00 96.06 84 LEU A N 1
ATOM 656 C CA . LEU A 1 84 ? 12.028 7.131 0.532 1.00 96.06 84 LEU A CA 1
ATOM 657 C C . LEU A 1 84 ? 12.026 7.352 -0.983 1.00 96.06 84 LEU A C 1
ATOM 659 O O . LEU A 1 84 ? 10.980 7.442 -1.625 1.00 96.06 84 LEU A O 1
ATOM 663 N N . THR A 1 85 ? 13.223 7.397 -1.564 1.00 95.38 85 THR A N 1
ATOM 664 C CA . THR A 1 85 ? 13.398 7.388 -3.019 1.00 95.38 85 THR A CA 1
ATOM 665 C C . THR A 1 85 ? 13.109 5.996 -3.578 1.00 95.38 85 THR A C 1
ATOM 667 O O . THR A 1 85 ? 13.462 4.993 -2.960 1.00 95.38 85 THR A O 1
ATOM 670 N N . HIS A 1 86 ? 12.515 5.960 -4.769 1.00 94.44 86 HIS A N 1
ATOM 671 C CA . HIS A 1 86 ? 12.274 4.741 -5.537 1.00 94.44 86 HIS A CA 1
ATOM 672 C C . HIS A 1 86 ? 13.581 4.003 -5.865 1.00 94.44 86 HIS A C 1
ATOM 674 O O . HIS A 1 86 ? 14.608 4.639 -6.124 1.00 94.44 86 HIS A O 1
ATOM 680 N N . LEU A 1 87 ? 13.560 2.668 -5.871 1.00 91.56 87 LEU A N 1
ATOM 681 C CA . LEU A 1 87 ? 14.757 1.868 -6.153 1.00 91.56 87 LEU A CA 1
ATOM 682 C C . LEU A 1 87 ? 15.040 1.761 -7.655 1.00 91.56 87 LEU A C 1
ATOM 684 O O . LEU A 1 87 ? 16.188 1.550 -8.048 1.00 91.56 87 LEU A O 1
ATOM 688 N N . ASN A 1 88 ? 14.018 1.854 -8.508 1.00 89.50 88 ASN A N 1
ATOM 689 C CA . ASN A 1 88 ? 14.154 1.779 -9.961 1.00 89.50 88 ASN A CA 1
ATOM 690 C C . ASN A 1 88 ? 12.996 2.505 -10.680 1.00 89.50 88 ASN A C 1
ATOM 692 O O . ASN A 1 88 ? 12.268 3.303 -10.107 1.00 89.50 88 ASN A O 1
ATOM 696 N N . PHE A 1 89 ? 12.844 2.307 -11.988 1.00 88.69 89 PHE A N 1
ATOM 697 C CA . PHE A 1 89 ? 11.743 2.931 -12.732 1.00 88.69 89 PHE A CA 1
ATOM 698 C C . PHE A 1 89 ? 10.399 2.219 -12.526 1.00 88.69 89 PHE A C 1
ATOM 700 O O . PHE A 1 89 ? 9.342 2.821 -12.707 1.00 88.69 89 PHE A O 1
ATOM 707 N N . ARG A 1 90 ? 10.420 0.937 -12.151 1.00 86.31 90 ARG A N 1
ATOM 708 C CA . ARG A 1 90 ? 9.223 0.099 -12.050 1.00 86.31 90 ARG A CA 1
ATOM 709 C C . ARG A 1 90 ? 8.466 0.331 -10.749 1.00 86.31 90 ARG A C 1
ATOM 711 O O . ARG A 1 90 ? 7.242 0.375 -10.775 1.00 86.31 90 ARG A O 1
ATOM 718 N N . ASP A 1 91 ? 9.161 0.481 -9.625 1.00 89.00 91 ASP A N 1
ATOM 719 C CA . ASP A 1 91 ? 8.533 0.935 -8.375 1.00 89.00 91 ASP A CA 1
ATOM 720 C C . ASP A 1 91 ? 8.130 2.412 -8.446 1.00 89.00 91 ASP A C 1
ATOM 722 O O . ASP A 1 91 ? 7.050 2.775 -7.980 1.00 89.00 91 ASP A O 1
ATOM 726 N N . ALA A 1 92 ? 8.899 3.252 -9.144 1.00 90.75 92 ALA A N 1
ATOM 727 C CA . ALA A 1 92 ? 8.507 4.627 -9.421 1.00 90.75 92 ALA A CA 1
ATOM 728 C C . ALA A 1 92 ? 7.138 4.707 -10.122 1.00 90.75 92 ALA A C 1
ATOM 730 O O . ALA A 1 92 ? 6.336 5.567 -9.758 1.00 90.75 92 ALA A O 1
ATOM 731 N N . ALA A 1 93 ? 6.873 3.795 -11.065 1.00 90.06 93 ALA A N 1
ATOM 732 C CA . ALA A 1 93 ? 5.635 3.708 -11.842 1.00 90.06 93 ALA A CA 1
ATOM 733 C C . ALA A 1 93 ? 4.511 2.874 -11.191 1.00 90.06 93 ALA A C 1
ATOM 735 O O . ALA A 1 93 ? 3.412 2.810 -11.744 1.00 90.06 93 ALA A O 1
ATOM 736 N N . ALA A 1 94 ? 4.763 2.212 -10.059 1.00 91.19 94 ALA A N 1
ATOM 737 C CA . ALA A 1 94 ? 3.757 1.402 -9.379 1.00 91.19 94 ALA A CA 1
ATOM 738 C C . ALA A 1 94 ? 2.728 2.268 -8.629 1.00 91.19 94 ALA A C 1
ATOM 740 O O . ALA A 1 94 ? 3.025 3.383 -8.200 1.00 91.19 94 ALA A O 1
ATOM 741 N N . ASP A 1 95 ? 1.525 1.721 -8.444 1.00 93.62 95 ASP A N 1
ATOM 742 C CA . ASP A 1 95 ? 0.505 2.291 -7.555 1.00 93.62 95 ASP A CA 1
ATOM 743 C C . ASP A 1 95 ? 0.920 2.153 -6.078 1.00 93.62 95 ASP A C 1
ATOM 745 O O . ASP A 1 95 ? 1.570 1.172 -5.720 1.00 93.62 95 ASP A O 1
ATOM 749 N N . ASP A 1 96 ? 0.556 3.111 -5.224 1.00 93.62 96 ASP A N 1
ATOM 750 C CA . ASP A 1 96 ? 0.979 3.181 -3.819 1.00 93.62 96 ASP A CA 1
ATOM 751 C C . ASP A 1 96 ? -0.027 2.597 -2.812 1.00 93.62 96 ASP A C 1
ATOM 753 O O . ASP A 1 96 ? 0.184 2.698 -1.604 1.00 93.62 96 ASP A O 1
ATOM 757 N N . MET A 1 97 ? -1.116 1.981 -3.283 1.00 95.19 97 MET A N 1
ATOM 758 C CA . MET A 1 97 ? -2.195 1.407 -2.471 1.00 95.19 97 MET A CA 1
ATOM 759 C C . MET A 1 97 ? -2.931 2.407 -1.566 1.00 95.19 97 MET A C 1
ATOM 761 O O . MET A 1 97 ? -3.678 1.996 -0.671 1.00 95.19 97 MET A O 1
ATOM 765 N N . SER A 1 98 ? -2.763 3.716 -1.776 1.00 94.19 98 SER A N 1
ATOM 766 C CA . SER A 1 98 ? -3.391 4.755 -0.947 1.00 94.19 98 SER A CA 1
ATOM 767 C C . SER A 1 98 ? -4.922 4.679 -0.946 1.00 94.19 98 SER A C 1
ATOM 769 O O . SER A 1 98 ? -5.555 5.033 0.049 1.00 94.19 98 SER A O 1
ATOM 771 N N . ASP A 1 99 ? -5.528 4.134 -2.007 1.00 95.12 99 ASP A N 1
ATOM 772 C CA . ASP A 1 99 ? -6.976 3.940 -2.126 1.00 95.12 99 ASP A CA 1
ATOM 773 C C . ASP A 1 99 ? -7.561 3.003 -1.052 1.00 95.12 99 ASP A C 1
ATOM 775 O O . ASP A 1 99 ? -8.740 3.111 -0.707 1.00 95.12 99 ASP A O 1
ATOM 779 N N . CYS A 1 100 ? -6.744 2.102 -0.501 1.00 96.25 100 CYS A N 1
ATOM 780 C CA . CYS A 1 100 ? -7.134 1.170 0.553 1.00 96.25 100 CYS A CA 1
ATOM 781 C C . CYS A 1 100 ? -7.231 1.838 1.933 1.00 96.25 100 CYS A C 1
ATOM 783 O O . CYS A 1 100 ? -7.830 1.270 2.854 1.00 96.25 100 CYS A O 1
ATOM 785 N N . PHE A 1 101 ? -6.673 3.040 2.080 1.00 96.06 101 PHE A N 1
ATOM 786 C CA . PHE A 1 101 ? -6.603 3.764 3.339 1.00 96.06 101 PHE A CA 1
ATOM 787 C C . PHE A 1 101 ? -7.481 5.020 3.316 1.00 96.06 101 PHE A C 1
ATOM 789 O O . PHE A 1 101 ? -7.804 5.610 2.283 1.00 96.06 101 PHE A O 1
ATOM 796 N N . ASP A 1 102 ? -7.915 5.414 4.501 1.00 95.75 102 ASP A N 1
ATOM 797 C CA . ASP A 1 102 ? -8.445 6.736 4.782 1.00 95.75 102 ASP A CA 1
ATOM 798 C C . ASP A 1 102 ? -7.733 7.221 6.041 1.00 95.75 102 ASP A C 1
ATOM 800 O O . ASP A 1 102 ? -7.985 6.719 7.134 1.00 95.75 102 ASP A O 1
ATOM 804 N N . PHE A 1 103 ? -6.789 8.146 5.872 1.00 93.81 103 PHE A N 1
ATOM 805 C CA . PHE A 1 103 ? -6.033 8.742 6.976 1.00 93.81 103 PHE A CA 1
ATOM 806 C C . PHE A 1 103 ? -6.733 9.969 7.578 1.00 93.81 103 PHE A C 1
ATOM 808 O O . PHE A 1 103 ? -6.247 10.523 8.560 1.00 93.81 103 PHE A O 1
ATOM 815 N N . SER A 1 104 ? -7.865 10.399 7.006 1.00 95.44 104 SER A N 1
ATOM 816 C CA . SER A 1 104 ? -8.684 11.481 7.565 1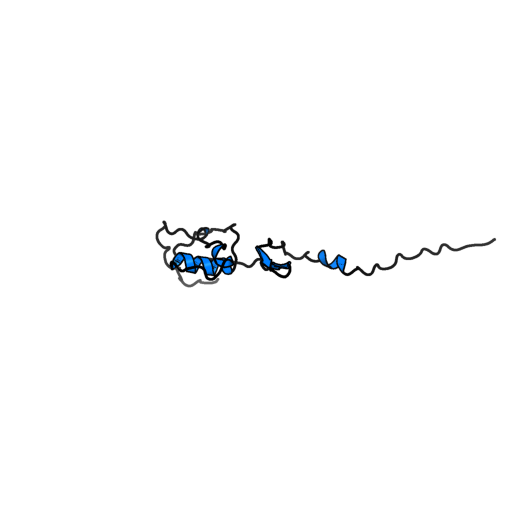.00 95.44 104 SER A CA 1
ATOM 817 C C . SER A 1 104 ? -9.604 10.996 8.690 1.00 95.44 104 SER A C 1
ATOM 819 O O . SER A 1 104 ? -10.042 11.795 9.519 1.00 95.44 104 SER A O 1
ATOM 821 N N . GLN A 1 105 ? -9.866 9.685 8.760 1.00 94.12 105 GLN A N 1
ATOM 822 C CA . GLN A 1 105 ? -10.636 9.071 9.839 1.00 94.12 105 GLN A CA 1
ATOM 823 C C . GLN A 1 105 ? -9.773 8.849 11.102 1.00 94.12 105 GLN A C 1
ATOM 825 O O . GLN A 1 105 ? -8.566 8.601 11.001 1.00 94.12 105 GLN A O 1
ATOM 830 N N . PRO A 1 106 ? -10.370 8.863 12.311 1.00 95.62 106 PRO A N 1
ATOM 831 C CA . PRO A 1 106 ? -9.676 8.412 13.512 1.00 95.62 106 PRO A CA 1
ATOM 832 C C . PRO A 1 106 ? -9.361 6.907 13.421 1.00 95.62 106 PRO A C 1
ATOM 834 O O . PRO A 1 106 ? -10.161 6.153 12.862 1.00 95.62 106 PRO A O 1
ATOM 837 N N . PRO A 1 107 ? -8.237 6.438 13.996 1.00 96.00 107 PRO A N 1
ATOM 838 C CA . PRO A 1 107 ? -7.876 5.028 13.944 1.00 96.00 107 PRO A CA 1
ATOM 839 C C . PRO A 1 107 ? -8.969 4.142 14.551 1.00 96.00 107 PRO A C 1
ATOM 841 O O . PRO A 1 107 ? -9.510 4.425 15.623 1.00 96.00 107 PRO A O 1
ATOM 844 N N . ALA A 1 108 ? -9.285 3.049 13.859 1.00 93.88 108 ALA A N 1
ATOM 845 C CA . ALA A 1 108 ? -10.257 2.072 14.315 1.00 93.88 108 ALA A CA 1
ATOM 846 C C . ALA A 1 108 ? -9.877 1.478 15.686 1.00 93.88 108 ALA A C 1
ATOM 848 O O . ALA A 1 108 ? -8.693 1.257 15.959 1.00 93.88 108 ALA A O 1
ATOM 849 N N . PRO A 1 109 ? -10.874 1.151 16.532 1.00 93.06 109 PRO A N 1
ATOM 850 C CA . PRO A 1 109 ? -10.620 0.499 17.809 1.00 93.06 109 PRO A CA 1
ATOM 851 C C . PRO A 1 109 ? -9.997 -0.892 17.606 1.00 93.06 109 PRO A C 1
ATOM 853 O O . PRO A 1 109 ? -10.223 -1.522 16.564 1.00 93.06 109 PRO A O 1
ATOM 856 N N . PRO A 1 110 ? -9.244 -1.396 18.602 1.00 90.69 110 PRO A N 1
ATOM 857 C CA . PRO A 1 110 ? -8.652 -2.725 18.538 1.00 90.69 110 PRO A CA 1
ATOM 858 C C . PRO A 1 110 ? -9.730 -3.812 18.383 1.00 90.69 110 PRO A C 1
ATOM 860 O O . PRO A 1 110 ? -10.857 -3.632 18.858 1.00 90.69 110 PRO A O 1
ATOM 863 N N . PRO A 1 111 ? -9.406 -4.952 17.745 1.00 87.12 111 PRO A N 1
ATOM 864 C CA . PRO A 1 111 ? -10.337 -6.067 17.629 1.00 87.12 111 PRO A CA 1
ATOM 865 C C . PRO A 1 111 ? -10.791 -6.556 19.008 1.00 87.12 111 PRO A C 1
ATOM 867 O O . PRO A 1 111 ? -9.987 -6.708 19.930 1.00 87.12 111 PRO A O 1
ATOM 870 N N . ASN A 1 112 ? -12.084 -6.835 19.152 1.00 86.94 112 ASN A N 1
ATOM 871 C CA . ASN A 1 112 ? -12.635 -7.428 20.362 1.00 86.94 112 ASN A CA 1
ATOM 872 C C . ASN A 1 112 ? -12.436 -8.952 20.336 1.00 86.94 112 ASN A C 1
ATOM 874 O O . ASN A 1 112 ? -13.245 -9.696 19.799 1.00 86.94 112 ASN A O 1
ATOM 878 N N . PHE A 1 113 ? -11.372 -9.442 20.969 1.00 77.81 113 PHE A N 1
ATOM 879 C CA . PHE A 1 113 ? -11.081 -10.882 21.046 1.00 77.81 113 PHE A CA 1
ATOM 880 C C . PHE A 1 113 ? -11.949 -11.653 22.054 1.00 77.81 113 PHE A C 1
ATOM 882 O O . PHE A 1 113 ? -11.539 -12.724 22.501 1.00 77.81 113 PHE A O 1
ATOM 889 N N . ALA A 1 114 ? -13.113 -11.125 22.460 1.00 75.69 114 ALA A N 1
ATOM 890 C CA . ALA A 1 114 ? -14.012 -11.843 23.362 1.00 75.69 114 ALA A CA 1
ATOM 891 C C . ALA A 1 114 ? -14.261 -13.239 22.776 1.00 75.69 114 ALA A C 1
ATOM 893 O O . ALA A 1 114 ? -14.696 -13.350 21.629 1.00 75.69 114 ALA A O 1
ATOM 894 N N . ALA A 1 115 ? -13.865 -14.268 23.535 1.00 61.94 115 ALA A N 1
ATOM 895 C CA . ALA A 1 115 ? -13.652 -15.618 23.032 1.00 61.94 115 ALA A CA 1
ATOM 896 C C . ALA A 1 115 ? -14.814 -16.053 22.138 1.00 61.94 115 ALA A C 1
ATOM 898 O O . ALA A 1 115 ? -15.967 -16.073 22.579 1.00 61.94 115 ALA A O 1
ATOM 899 N N . SER A 1 116 ? -14.506 -16.396 20.885 1.00 66.44 116 SER A N 1
ATOM 900 C CA . SER A 1 116 ? -15.488 -16.988 19.990 1.00 66.44 116 SER A CA 1
ATOM 901 C C . SER A 1 116 ? -15.938 -18.297 20.629 1.00 66.44 116 SER A C 1
ATOM 903 O O . SER A 1 116 ? -15.240 -19.310 20.568 1.00 66.44 116 SER A O 1
ATOM 905 N N . THR A 1 117 ? -17.089 -18.274 21.293 1.00 64.19 117 THR A N 1
ATOM 906 C CA . THR A 1 117 ? -17.770 -19.498 21.697 1.00 64.19 117 THR A CA 1
ATOM 907 C C . THR A 1 117 ? -18.309 -20.099 20.408 1.00 64.19 117 THR A C 1
ATOM 909 O O . THR A 1 117 ? -19.422 -19.796 19.987 1.00 64.19 117 THR A O 1
ATOM 912 N N . HIS A 1 118 ? -17.459 -20.861 19.719 1.00 68.56 118 HIS A N 1
ATOM 913 C CA . HIS A 1 118 ? -17.883 -21.709 18.618 1.00 68.56 118 HIS A CA 1
ATOM 914 C C . HIS A 1 118 ? -18.906 -22.696 19.185 1.00 68.56 118 HIS A C 1
ATOM 916 O O . HIS A 1 118 ? -18.604 -23.434 20.124 1.00 68.56 118 HIS A O 1
ATOM 922 N N . ARG A 1 119 ? -20.125 -22.641 18.652 1.00 50.59 119 ARG A N 1
ATOM 923 C CA . ARG A 1 119 ? -21.207 -23.584 18.921 1.00 50.59 119 ARG A CA 1
ATOM 924 C C . ARG A 1 119 ? -21.487 -24.365 17.643 1.00 50.59 119 ARG A C 1
ATOM 926 O O . ARG A 1 119 ? -21.323 -23.758 16.560 1.00 50.59 119 ARG A O 1
#

Radius of gyration: 27.27 Å; chains: 1; bounding box: 39×71×85 Å

pLDDT: mean 75.92, std 21.86, range [32.56, 96.38]

Secondary structure (DSSP, 8-state):
--------PPPP-----GGGGGG--TTT-PPPPEEEE-TTSPEEE--S--------TTBPTT----S---HHHHHHHHHHHHTPPPSSHHHHTS---GGGB-SSSPPPPPP--------

Sequence (119 aa):
MDSGASHRRRPGRALASDGDLHHLGRLGWLDPPNVETWVDGSQFRYGTRVGCLVLSPYARRGYISRVLHSHVSLVKFCETTFGLTHLNFRDAAADDMSDCFDFSQPPAPPPNFAASTHR

Organism: NCBI:txid2569760

InterPro domains:
  IPR007312 Phosphoesterase [PF04185] (39-84)
  IPR017850 Alkaline-phosphatase-like, core domain superfamily [G3DSA:3.40.720.10] (7-119)

Foldseek 3Di:
DDDDDDDDDDPDDDPDDPVVVVPPPPPDFDFADFQDADPVRRTDGADGDDDDDDDWLFFDPPDDDPDDADPLLCVLLVCVVVVHDDPDVSNVPHHNCCVRGDPVDDGHDDDDPPDPPDD